Protein AF-A0AAN9A6H9-F1 (afdb_monomer_lite)

Organism: Halocaridina rubra (NCBI:txid373956)

Radius of gyration: 31.5 Å; chains: 1; bounding box: 66×32×105 Å

InterPro domains:
  IPR032393 STIM1/2, Orai1-activating region [PF16533] (31-130)
  IPR037608 STIM1/2 [PTHR15136] (9-146)

Secondary structure (DSSP, 8-state):
-HHHHHHHHHHHHHHHHHHHHHHHHHHT------HHHHHHHHHHHHHHHHHHHHHHHHHHHHHHHHHHHHHHHHHHHHH-SS-----HHHHHHHHHHHHHHHHHHHHHHHHHHHHHHHHHHHHHHHTS--SS-S-HHHHHHHTS--SS-------PPP-

Foldseek 3Di:
DVVVVVVVVVVVVVVVVVVVVVVVVVVVCQAAAPPLVLLVLLLVLQVVVVVLVVLLVVLVVLLVVLVVLVVVLVVVVVPDDPDDDPSPVSVVVSVVSNVVSVVSNVVSVVVVVVSVVVQVVVCSNNVHDRNDDPHNVVSCVVPPPPPDDDPPDDDDDDD

Sequence (159 aa):
QEREKNEQMKEQMNEQRKRDLEEQELDDHHWCAPLELQHWLQLTYERERIAFEKKQKAAREQFAQAREMCEKLNHQRRSLMGVFASVHGKMDTVDQSISRARTILEEVTHELSEKNQRWKNIEILSGCSITVNAGIQTLELMLRPQLNGRPHSTYAPSI

pLDDT: mean 84.92, std 15.99, range [40.84, 98.69]

Structure (mmCIF, N/CA/C/O backbone):
data_AF-A0AAN9A6H9-F1
#
_entry.id   AF-A0AAN9A6H9-F1
#
loop_
_atom_site.group_PDB
_atom_site.id
_atom_site.type_symbol
_atom_site.label_atom_id
_atom_site.label_alt_id
_atom_site.label_comp_id
_atom_site.label_asym_id
_atom_site.label_entity_id
_atom_site.label_seq_id
_atom_site.pdbx_PDB_ins_code
_atom_site.Cartn_x
_atom_site.Cartn_y
_atom_site.Cartn_z
_atom_site.occupancy
_atom_site.B_iso_or_equiv
_atom_site.auth_seq_id
_atom_site.auth_comp_id
_atom_site.auth_asym_id
_atom_site.auth_atom_id
_atom_site.pdbx_PDB_model_num
ATOM 1 N N . GLN A 1 1 ? -18.132 -13.639 68.813 1.00 75.50 1 GLN A N 1
ATOM 2 C CA . GLN A 1 1 ? -16.704 -13.626 68.434 1.00 75.50 1 GLN A CA 1
ATOM 3 C C . GLN A 1 1 ? -16.395 -14.485 67.212 1.00 75.50 1 GLN A C 1
ATOM 5 O O . GLN A 1 1 ? -16.168 -13.911 66.163 1.00 75.50 1 GLN A O 1
ATOM 10 N N . GLU A 1 2 ? -16.393 -15.823 67.273 1.00 82.81 2 GLU A N 1
ATOM 11 C CA . GLU A 1 2 ? -15.991 -16.643 66.105 1.00 82.81 2 GLU A CA 1
ATOM 12 C C . GLU A 1 2 ? -16.994 -16.587 64.936 1.00 82.81 2 GLU A C 1
ATOM 14 O O . GLU A 1 2 ? -16.597 -16.522 63.775 1.00 82.81 2 GLU A O 1
ATOM 19 N N . ARG A 1 3 ? -18.299 -16.516 65.237 1.00 86.12 3 ARG A N 1
ATOM 20 C CA . ARG A 1 3 ? -19.349 -16.305 64.223 1.00 86.12 3 ARG A CA 1
ATOM 21 C C . ARG A 1 3 ? -19.245 -14.941 63.540 1.00 86.12 3 ARG A C 1
ATOM 23 O O . ARG A 1 3 ? -19.221 -14.897 62.320 1.00 86.12 3 ARG A O 1
ATOM 30 N N . GLU A 1 4 ? -19.084 -13.871 64.316 1.00 89.19 4 GLU A N 1
ATOM 31 C CA . GLU A 1 4 ? -18.900 -12.508 63.784 1.00 89.19 4 GLU A CA 1
ATOM 32 C C . GLU A 1 4 ? -17.633 -12.397 62.930 1.00 89.19 4 GLU A C 1
ATOM 34 O O . GLU A 1 4 ? -17.638 -11.761 61.884 1.00 89.19 4 GLU A O 1
ATOM 39 N N . LYS A 1 5 ? -16.547 -13.066 63.336 1.00 89.31 5 LYS A N 1
ATOM 40 C CA . LYS A 1 5 ? -15.296 -13.090 62.570 1.00 89.31 5 LYS A CA 1
ATOM 41 C C . LYS A 1 5 ? -15.457 -13.833 61.237 1.00 89.31 5 LYS A C 1
ATOM 43 O O . LYS A 1 5 ? -14.893 -13.413 60.231 1.00 89.31 5 LYS A O 1
ATOM 48 N N . ASN A 1 6 ? -16.254 -14.904 61.216 1.00 88.94 6 ASN A N 1
ATOM 49 C CA . ASN A 1 6 ? -16.618 -15.618 59.989 1.00 88.94 6 ASN A CA 1
ATOM 50 C C . ASN A 1 6 ? -17.563 -14.810 59.086 1.00 88.94 6 ASN A C 1
ATOM 52 O O . ASN A 1 6 ? -17.454 -14.904 57.865 1.00 88.94 6 ASN A O 1
ATOM 56 N N . GLU A 1 7 ? -18.478 -14.026 59.657 1.00 92.38 7 GLU A N 1
ATOM 57 C CA . GLU A 1 7 ? -19.345 -13.115 58.896 1.00 92.38 7 GLU A CA 1
ATOM 58 C C . GLU A 1 7 ? -18.542 -11.979 58.262 1.00 92.38 7 GLU A C 1
ATOM 60 O O . GLU A 1 7 ? -18.628 -11.796 57.050 1.00 92.38 7 GLU A O 1
ATOM 65 N N . GLN A 1 8 ? -17.658 -11.328 59.022 1.00 90.94 8 GLN A N 1
ATOM 66 C CA . GLN A 1 8 ? -16.753 -10.304 58.486 1.00 90.94 8 GLN A CA 1
ATOM 67 C C . GLN A 1 8 ? -15.852 -10.842 57.371 1.00 90.94 8 GLN A C 1
ATOM 69 O O . GLN A 1 8 ? -15.637 -10.174 56.363 1.00 90.94 8 GLN A O 1
ATOM 74 N N . MET A 1 9 ? -15.338 -12.066 57.514 1.00 89.81 9 MET A N 1
ATOM 75 C CA . MET A 1 9 ? -14.509 -12.687 56.478 1.00 89.81 9 MET A CA 1
ATOM 76 C C . MET A 1 9 ? -15.306 -12.986 55.200 1.00 89.81 9 MET A C 1
ATOM 78 O O . MET A 1 9 ? -14.777 -12.853 54.097 1.00 89.81 9 MET A O 1
ATOM 82 N N . LYS A 1 10 ? -16.583 -13.368 55.326 1.00 92.00 10 LYS A N 1
ATOM 83 C CA . LYS A 1 10 ? -17.474 -13.570 54.175 1.00 92.00 10 LYS A CA 1
ATOM 84 C C . LYS A 1 10 ? -17.813 -12.260 53.471 1.00 92.00 10 LYS A C 1
ATOM 86 O O . LYS A 1 10 ? -17.827 -12.243 52.243 1.00 92.00 10 LYS A O 1
ATOM 91 N N . GLU A 1 11 ? -18.067 -11.190 54.218 1.00 93.94 11 GLU A N 1
ATOM 92 C CA . GLU A 1 11 ? -18.311 -9.863 53.642 1.00 93.94 11 GLU A CA 1
ATOM 93 C C . GLU A 1 11 ? -17.094 -9.366 52.865 1.00 93.94 11 GLU A C 1
ATOM 95 O O . GLU A 1 11 ? -17.228 -9.053 51.685 1.00 93.94 11 GLU A O 1
ATOM 100 N N . GLN A 1 12 ? -15.895 -9.430 53.453 1.00 89.50 12 GLN A N 1
ATOM 101 C CA . GLN A 1 12 ? -14.658 -9.043 52.764 1.00 89.50 12 GLN A CA 1
ATOM 102 C C . GLN A 1 12 ? -14.414 -9.855 51.486 1.00 89.50 12 GLN A C 1
ATOM 104 O O . GLN A 1 12 ? -13.982 -9.314 50.470 1.00 89.50 12 GLN A O 1
ATOM 109 N N . MET A 1 13 ? -14.712 -11.156 51.507 1.00 87.00 13 MET A N 1
ATOM 110 C CA . MET A 1 13 ? -14.566 -12.020 50.333 1.00 87.00 13 MET A CA 1
ATOM 111 C C . MET A 1 13 ? -15.577 -11.678 49.229 1.00 87.00 13 MET A C 1
ATOM 113 O O . MET A 1 13 ? -15.242 -11.739 48.046 1.00 87.00 13 MET A O 1
ATOM 117 N N . ASN A 1 14 ? -16.805 -11.310 49.599 1.00 92.12 14 ASN A N 1
ATOM 118 C CA . ASN A 1 14 ? -17.821 -10.865 48.648 1.00 92.12 14 ASN A CA 1
ATOM 119 C C . ASN A 1 14 ? -17.486 -9.490 48.059 1.00 92.12 14 ASN A C 1
ATOM 121 O O . ASN A 1 14 ? -17.649 -9.301 46.858 1.00 92.12 14 ASN A O 1
ATOM 125 N N . GLU A 1 15 ? -16.987 -8.557 48.869 1.00 93.12 15 GLU A N 1
ATOM 126 C CA . GLU A 1 15 ? -16.516 -7.250 48.398 1.00 93.12 15 GLU A CA 1
ATOM 127 C C . GLU A 1 15 ? -15.319 -7.387 47.458 1.00 93.12 15 GLU A C 1
ATOM 129 O O . GLU A 1 15 ? -15.275 -6.724 46.424 1.00 93.12 15 GLU A O 1
ATOM 134 N N . GLN A 1 16 ? -14.375 -8.283 47.766 1.00 87.12 16 GLN A N 1
ATOM 135 C CA . GLN A 1 16 ? -13.260 -8.578 46.869 1.00 87.12 16 GLN A CA 1
ATOM 136 C C . GLN A 1 16 ? -13.758 -9.135 45.536 1.00 87.12 16 GLN A C 1
ATOM 138 O O . GLN A 1 16 ? -13.421 -8.592 44.495 1.00 87.12 16 GLN A O 1
ATOM 143 N N . ARG A 1 17 ? -14.639 -10.143 45.564 1.00 85.62 17 ARG A N 1
ATOM 144 C CA . ARG A 1 17 ? -15.206 -10.723 44.340 1.00 85.62 17 ARG A CA 1
ATOM 145 C C . ARG A 1 17 ? -15.964 -9.686 43.510 1.00 85.62 17 ARG A C 1
ATOM 147 O O . ARG A 1 17 ? -15.936 -9.748 42.289 1.00 85.62 17 ARG A O 1
ATOM 154 N N . LYS A 1 18 ? -16.652 -8.747 44.163 1.00 90.69 18 LYS A N 1
ATOM 155 C CA . LYS A 1 18 ? -17.353 -7.660 43.479 1.00 90.69 18 LYS A CA 1
ATOM 156 C C . LYS A 1 18 ? -16.373 -6.710 42.786 1.00 90.69 18 LYS A C 1
ATOM 158 O O . LYS A 1 18 ? -16.597 -6.383 41.630 1.00 90.69 18 LYS A O 1
ATOM 163 N N . ARG A 1 19 ? -15.280 -6.334 43.458 1.00 83.75 19 ARG A N 1
ATOM 164 C CA . ARG A 1 19 ? -14.206 -5.528 42.854 1.00 83.75 19 ARG A CA 1
ATOM 165 C C . ARG A 1 19 ? -13.547 -6.238 41.677 1.00 83.75 19 ARG A C 1
ATOM 167 O O . ARG A 1 19 ? -13.370 -5.618 40.642 1.00 83.75 19 ARG A O 1
ATOM 174 N N . ASP A 1 20 ? -13.263 -7.531 41.810 1.00 78.62 20 ASP A N 1
ATOM 175 C CA . ASP A 1 20 ? -12.652 -8.321 40.736 1.00 78.62 20 ASP A CA 1
ATOM 176 C C . ASP A 1 20 ? -13.578 -8.406 39.502 1.00 78.62 20 ASP A C 1
ATOM 178 O O . ASP A 1 20 ? -13.110 -8.346 38.369 1.00 78.62 20 ASP A O 1
ATOM 182 N N . LEU A 1 21 ? -14.901 -8.504 39.707 1.00 80.75 21 LEU A N 1
ATOM 183 C CA . LEU A 1 21 ? -15.895 -8.457 38.626 1.00 80.75 21 LEU A CA 1
ATOM 184 C C . LEU A 1 21 ? -15.978 -7.068 37.978 1.00 80.75 21 LEU A C 1
ATOM 186 O O . LEU A 1 21 ? -16.024 -6.977 36.758 1.00 80.75 21 LEU A O 1
ATOM 190 N N . GLU A 1 22 ? -15.967 -5.998 38.776 1.00 76.75 22 GLU A N 1
ATOM 191 C CA . GLU A 1 22 ? -15.963 -4.613 38.280 1.00 76.75 22 GLU A CA 1
ATOM 192 C C . GLU A 1 22 ? -14.675 -4.307 37.480 1.00 76.75 22 GLU A C 1
ATOM 194 O O . GLU A 1 22 ? -14.738 -3.676 36.427 1.00 76.75 22 GLU A O 1
ATOM 199 N N . GLU A 1 23 ? -13.511 -4.801 37.918 1.00 73.50 23 GLU A N 1
ATOM 200 C CA . GLU A 1 23 ? -12.244 -4.713 37.172 1.00 73.50 23 GLU A CA 1
ATOM 201 C C . GLU A 1 23 ? -12.280 -5.526 35.870 1.00 73.50 23 GLU A C 1
ATOM 203 O O . GLU A 1 23 ? -11.788 -5.065 34.841 1.00 73.50 23 GLU A O 1
ATOM 208 N N . GLN A 1 24 ? -12.902 -6.706 35.888 1.00 62.22 24 GLN A N 1
ATOM 209 C CA . GLN A 1 24 ? -13.063 -7.541 34.700 1.00 62.22 24 GLN A CA 1
ATOM 210 C C . GLN A 1 24 ? -14.015 -6.908 33.668 1.00 62.22 24 GLN A C 1
ATOM 212 O O . GLN A 1 24 ? -13.745 -6.970 32.472 1.00 62.22 24 GLN A O 1
ATOM 217 N N . GLU A 1 25 ? -15.101 -6.264 34.104 1.00 64.12 25 GLU A N 1
ATOM 218 C CA . GLU A 1 25 ? -16.028 -5.541 33.218 1.00 64.12 25 GLU A CA 1
ATOM 219 C C . GLU A 1 25 ? -15.379 -4.304 32.573 1.00 64.12 25 GLU A C 1
ATOM 221 O O . GLU A 1 25 ? -15.693 -3.968 31.427 1.00 64.12 25 GLU A O 1
ATOM 226 N N . LEU A 1 26 ? -14.447 -3.651 33.277 1.00 61.38 26 LEU A N 1
ATOM 227 C CA . LEU A 1 26 ? -13.644 -2.550 32.737 1.00 61.38 26 LEU A CA 1
ATOM 228 C C . LEU A 1 26 ? -12.640 -3.021 31.672 1.00 61.38 26 LEU A C 1
ATOM 230 O O . LEU A 1 26 ? -12.385 -2.279 30.722 1.00 61.38 26 LEU A O 1
ATOM 234 N N . ASP A 1 27 ? -12.103 -4.239 31.797 1.00 59.09 27 ASP A N 1
ATOM 235 C CA . ASP A 1 27 ? -11.201 -4.841 30.800 1.00 59.09 27 ASP A CA 1
ATOM 236 C C . ASP A 1 27 ? -11.959 -5.310 29.538 1.00 59.09 27 ASP A C 1
ATOM 238 O O . ASP A 1 27 ? -11.419 -5.287 28.432 1.00 59.09 27 ASP A O 1
ATOM 242 N N . ASP A 1 28 ? -13.253 -5.632 29.671 1.00 54.62 28 ASP A N 1
ATOM 243 C CA . ASP A 1 28 ? -14.123 -6.093 28.574 1.00 54.62 28 ASP A CA 1
ATOM 244 C C . ASP A 1 28 ? -14.593 -4.954 27.638 1.00 54.62 28 ASP A C 1
ATOM 246 O O . ASP A 1 28 ? -15.202 -5.186 26.590 1.00 54.62 28 ASP A O 1
ATOM 250 N N . HIS A 1 29 ? -14.306 -3.692 27.979 1.00 56.41 29 HIS A N 1
ATOM 251 C CA . HIS A 1 29 ? -14.619 -2.525 27.147 1.00 56.41 29 HIS A CA 1
ATOM 252 C C . HIS A 1 29 ? -13.483 -2.211 26.166 1.00 56.41 29 HIS A C 1
ATOM 254 O O . HIS A 1 29 ? -12.914 -1.116 26.151 1.00 56.41 29 HIS A O 1
ATOM 260 N N . HIS A 1 30 ? -13.163 -3.160 25.286 1.00 70.62 30 HIS A N 1
ATOM 261 C CA . HIS A 1 30 ? -12.335 -2.852 24.126 1.00 70.62 30 HIS A CA 1
ATOM 262 C C . HIS A 1 30 ? -13.070 -1.848 23.232 1.00 70.62 30 HIS A C 1
ATOM 264 O O . HIS A 1 30 ? -14.145 -2.125 22.696 1.00 70.62 30 HIS A O 1
ATOM 270 N N . TRP A 1 31 ? -12.494 -0.652 23.091 1.00 82.50 31 TRP A N 1
ATOM 271 C CA . TRP A 1 31 ? -13.019 0.374 22.197 1.00 82.50 31 TRP A CA 1
ATOM 272 C C . TRP A 1 31 ? -13.196 -0.200 20.786 1.00 82.50 31 TRP A C 1
ATOM 274 O O . TRP A 1 31 ? -12.270 -0.774 20.214 1.00 82.50 31 TRP A O 1
ATOM 284 N N . CYS A 1 32 ? -14.390 -0.022 20.225 1.00 87.75 32 CYS A N 1
ATOM 285 C CA . CYS A 1 32 ? -14.700 -0.369 18.846 1.00 87.75 32 CYS A CA 1
ATOM 286 C C . CYS A 1 32 ? -15.078 0.902 18.088 1.00 87.75 32 CYS A C 1
ATOM 288 O O . CYS A 1 32 ? -15.880 1.715 18.561 1.00 87.75 32 CYS A O 1
ATOM 290 N N . ALA A 1 33 ? -14.482 1.091 16.914 1.00 91.00 33 ALA A N 1
ATOM 291 C CA . ALA A 1 33 ? -14.731 2.253 16.084 1.00 91.00 33 ALA A CA 1
ATOM 292 C C . ALA A 1 33 ? -16.221 2.329 15.689 1.00 91.00 33 ALA A C 1
ATOM 294 O O . ALA A 1 33 ? -16.785 1.335 15.226 1.00 91.00 33 ALA A O 1
ATOM 295 N N . PRO A 1 34 ? -16.862 3.510 15.794 1.00 94.62 34 PRO A N 1
ATOM 296 C CA . PRO A 1 34 ? -18.215 3.709 15.284 1.00 94.62 34 PRO A CA 1
ATOM 297 C C . PRO A 1 34 ? -18.323 3.352 13.797 1.00 94.62 34 PRO A C 1
ATOM 299 O O . PRO A 1 34 ? -17.377 3.553 13.034 1.00 94.62 34 PRO A O 1
ATOM 302 N N . LEU A 1 35 ? -19.501 2.897 13.363 1.00 93.50 35 LEU A N 1
ATOM 303 C CA . LEU A 1 35 ? -19.733 2.414 11.995 1.00 93.50 35 LEU A CA 1
ATOM 304 C C . LEU A 1 35 ? -19.324 3.429 10.911 1.00 93.50 35 LEU A C 1
ATOM 306 O O . LEU A 1 35 ? -18.738 3.063 9.895 1.00 93.50 35 LEU A O 1
ATOM 310 N N . GLU A 1 36 ? -19.599 4.716 11.128 1.00 94.69 36 GLU A N 1
ATOM 311 C CA . GLU A 1 36 ? -19.195 5.771 10.195 1.00 94.69 36 GLU A CA 1
ATOM 312 C C . GLU A 1 36 ? -17.665 5.861 10.063 1.00 94.69 36 GLU A C 1
ATOM 314 O O . GLU A 1 36 ? -17.142 5.925 8.949 1.00 94.69 36 GLU A O 1
ATOM 319 N N . LEU A 1 37 ? -16.937 5.784 11.184 1.00 95.88 37 LEU A N 1
ATOM 320 C CA . LEU A 1 37 ? -15.475 5.757 11.181 1.00 95.88 37 LEU A CA 1
ATOM 321 C C . LEU A 1 37 ? -14.947 4.495 10.488 1.00 95.88 37 LEU A C 1
ATOM 323 O O . LEU A 1 37 ? -14.020 4.594 9.685 1.00 95.88 37 LEU A O 1
ATOM 327 N N . GLN A 1 38 ? -15.554 3.330 10.735 1.00 96.75 38 GLN A N 1
ATOM 328 C CA . GLN A 1 38 ? -15.191 2.087 10.049 1.00 96.75 38 GLN A CA 1
ATOM 329 C C . GLN A 1 38 ? -15.300 2.236 8.524 1.00 96.75 38 GLN A C 1
ATOM 331 O O . GLN A 1 38 ? -14.357 1.889 7.813 1.00 96.75 38 GLN A O 1
ATOM 336 N N . HIS A 1 39 ? -16.397 2.797 8.008 1.00 97.38 39 HIS A N 1
ATOM 337 C CA . HIS A 1 39 ? -16.558 3.015 6.567 1.00 97.38 39 HIS A CA 1
ATOM 338 C C . HIS A 1 39 ? -15.495 3.965 5.995 1.00 97.38 39 HIS A C 1
ATOM 340 O O . HIS A 1 39 ? -14.956 3.712 4.915 1.00 97.38 39 HIS A O 1
ATOM 346 N N . TRP A 1 40 ? -15.146 5.037 6.714 1.00 97.81 40 TRP A N 1
ATOM 347 C CA . TRP A 1 40 ? -14.074 5.948 6.298 1.00 97.81 40 TRP A CA 1
ATOM 348 C C . TRP A 1 40 ? -12.699 5.277 6.282 1.00 97.81 40 TRP A C 1
ATOM 350 O O . TRP A 1 40 ? -11.918 5.496 5.350 1.00 97.81 40 TRP A O 1
ATOM 360 N N . LEU A 1 41 ? -12.404 4.434 7.272 1.00 98.25 41 LEU A N 1
ATOM 361 C CA . LEU A 1 41 ? -11.171 3.649 7.314 1.00 98.25 41 LEU A CA 1
ATOM 362 C C . LEU A 1 41 ? -11.113 2.646 6.156 1.00 98.25 41 LEU A C 1
ATOM 364 O O . LEU A 1 41 ? -10.095 2.576 5.469 1.00 98.25 41 LEU A O 1
ATOM 368 N N . GLN A 1 42 ? -12.214 1.944 5.872 1.00 98.56 42 GLN A N 1
ATOM 369 C CA . GLN A 1 42 ? -12.330 1.032 4.729 1.00 98.56 42 GLN A CA 1
ATOM 370 C C . GLN A 1 42 ? -12.114 1.761 3.396 1.00 98.56 42 GLN A C 1
ATOM 372 O O . GLN A 1 42 ? -11.319 1.315 2.570 1.00 98.56 42 GLN A O 1
ATOM 377 N N . LEU A 1 43 ? -12.748 2.922 3.190 1.00 98.38 43 LEU A N 1
ATOM 378 C CA . LEU A 1 43 ? -12.554 3.719 1.974 1.00 98.38 43 LEU A CA 1
ATOM 379 C C . LEU A 1 43 ? -11.101 4.198 1.839 1.00 98.38 43 LEU A C 1
ATOM 381 O O . LEU A 1 43 ? -10.542 4.221 0.740 1.00 98.38 43 LEU A O 1
ATOM 385 N N . THR A 1 44 ? -10.480 4.574 2.957 1.00 98.44 44 THR A N 1
ATOM 386 C CA . THR A 1 44 ? -9.074 4.987 2.996 1.00 98.44 44 THR A CA 1
ATOM 387 C C . THR A 1 44 ? -8.157 3.834 2.601 1.00 98.44 44 THR A C 1
ATOM 389 O O . THR A 1 44 ? -7.319 4.017 1.718 1.00 98.44 44 THR A O 1
ATOM 392 N N . TYR A 1 45 ? -8.361 2.643 3.171 1.00 98.69 45 TYR A N 1
ATOM 393 C CA . TYR A 1 45 ? -7.642 1.423 2.799 1.00 98.69 45 TYR A CA 1
ATOM 394 C C . TYR A 1 45 ? -7.772 1.120 1.302 1.00 98.69 45 TYR A C 1
ATOM 396 O O . TYR A 1 45 ? -6.767 0.916 0.624 1.00 98.69 45 TYR A O 1
ATOM 404 N N . GLU A 1 46 ? -8.990 1.161 0.759 1.00 98.62 46 GLU A N 1
ATOM 405 C CA . GLU A 1 46 ? -9.253 0.889 -0.656 1.00 98.62 46 GLU A CA 1
ATOM 406 C C . GLU A 1 46 ? -8.515 1.860 -1.588 1.00 98.62 46 GLU A C 1
ATOM 408 O O . GLU A 1 46 ? -7.879 1.447 -2.563 1.00 98.62 46 GLU A O 1
ATOM 413 N N . ARG A 1 47 ? -8.528 3.158 -1.268 1.00 98.38 47 ARG A N 1
ATOM 414 C CA . ARG A 1 47 ? -7.768 4.167 -2.021 1.00 98.38 47 ARG A CA 1
ATOM 415 C C . ARG A 1 47 ? -6.268 3.913 -1.944 1.00 98.38 47 ARG A C 1
ATOM 417 O O . ARG A 1 47 ? -5.579 3.990 -2.963 1.00 98.38 47 ARG A O 1
ATOM 424 N N . GLU A 1 48 ? -5.770 3.584 -0.756 1.00 98.50 48 GLU A N 1
ATOM 425 C CA . GLU A 1 48 ? -4.362 3.265 -0.541 1.00 98.50 48 GLU A CA 1
ATOM 426 C C . GLU A 1 48 ? -3.930 2.001 -1.297 1.00 98.50 48 GLU A C 1
ATOM 428 O O . GLU A 1 48 ? -2.802 1.945 -1.796 1.00 98.50 48 GLU A O 1
ATOM 433 N N . ARG A 1 49 ? -4.810 0.995 -1.381 1.00 98.12 49 ARG A N 1
ATOM 434 C CA . ARG A 1 49 ? -4.596 -0.258 -2.114 1.00 98.12 49 ARG A CA 1
ATOM 435 C C . ARG A 1 49 ? -4.503 0.003 -3.612 1.00 98.12 49 ARG A C 1
ATOM 437 O O . ARG A 1 49 ? -3.511 -0.372 -4.226 1.00 98.12 49 ARG A O 1
ATOM 444 N N . ILE A 1 50 ? -5.465 0.730 -4.181 1.00 98.31 50 ILE A N 1
ATOM 445 C CA . ILE A 1 50 ? -5.482 1.079 -5.612 1.00 98.31 50 ILE A CA 1
ATOM 446 C C . ILE A 1 50 ? -4.256 1.919 -5.996 1.00 98.31 50 ILE A C 1
ATOM 448 O O . ILE A 1 50 ? -3.657 1.714 -7.055 1.00 98.31 50 ILE A O 1
ATOM 452 N N . ALA A 1 51 ? -3.865 2.881 -5.154 1.00 98.25 51 ALA A N 1
ATOM 453 C CA . ALA A 1 51 ? -2.663 3.680 -5.384 1.00 98.25 51 ALA A CA 1
ATOM 454 C C . ALA A 1 51 ? -1.398 2.806 -5.383 1.00 98.25 51 ALA A C 1
ATOM 456 O O . ALA A 1 51 ? -0.559 2.924 -6.281 1.00 98.25 51 ALA A O 1
ATOM 457 N N . PHE A 1 52 ? -1.294 1.887 -4.420 1.00 98.31 52 PHE A N 1
ATOM 458 C CA . PHE A 1 52 ? -0.184 0.947 -4.336 1.00 98.31 52 PHE A CA 1
ATOM 459 C C . PHE A 1 52 ? -0.136 -0.015 -5.529 1.00 98.31 52 PHE A C 1
ATOM 461 O O . PHE A 1 52 ? 0.931 -0.214 -6.101 1.00 98.31 52 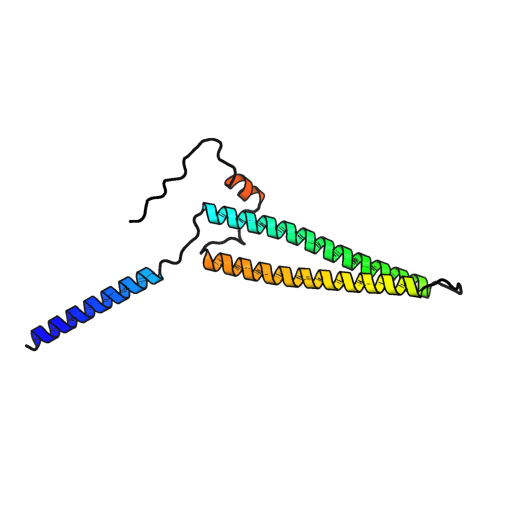PHE A O 1
ATOM 468 N N . GLU A 1 53 ? -1.269 -0.566 -5.967 1.00 97.94 53 GLU A N 1
ATOM 469 C CA . GLU A 1 53 ? -1.341 -1.446 -7.142 1.00 97.94 53 GLU A CA 1
ATOM 470 C C . GLU A 1 53 ? -0.806 -0.757 -8.403 1.00 97.94 53 GLU A C 1
ATOM 472 O O . GLU A 1 53 ? -0.025 -1.346 -9.156 1.00 97.94 53 GLU A O 1
ATOM 477 N N . LYS A 1 54 ? -1.153 0.522 -8.609 1.00 98.38 54 LYS A N 1
ATOM 478 C CA . LYS A 1 54 ? -0.607 1.332 -9.709 1.00 98.38 54 LYS A CA 1
ATOM 479 C C . LYS A 1 54 ? 0.907 1.505 -9.587 1.00 98.38 54 LYS A C 1
ATOM 481 O O . LYS A 1 54 ? 1.618 1.309 -10.573 1.00 98.38 54 LYS A O 1
ATOM 486 N N . LYS A 1 55 ? 1.404 1.831 -8.388 1.00 97.56 55 LYS A N 1
ATOM 487 C CA . LYS A 1 55 ? 2.844 1.981 -8.119 1.00 97.56 55 LYS A CA 1
ATOM 488 C C . LYS A 1 55 ? 3.597 0.668 -8.358 1.00 97.56 55 LYS A C 1
ATOM 490 O O . LYS A 1 55 ? 4.617 0.660 -9.043 1.00 97.56 55 LYS A O 1
ATOM 495 N N . GLN A 1 56 ? 3.065 -0.450 -7.868 1.00 97.81 56 GLN A N 1
ATOM 496 C CA . GLN A 1 56 ? 3.645 -1.775 -8.060 1.00 97.81 56 GLN A CA 1
ATOM 497 C C . GLN A 1 56 ? 3.679 -2.163 -9.542 1.00 97.81 56 GLN A C 1
ATOM 499 O O . GLN A 1 56 ? 4.698 -2.664 -10.019 1.00 97.81 56 GLN A O 1
ATOM 504 N N . LYS A 1 57 ? 2.592 -1.927 -10.286 1.00 98.06 57 LYS A N 1
ATOM 505 C CA . LYS A 1 57 ? 2.552 -2.186 -11.729 1.00 98.06 57 LYS A CA 1
ATOM 506 C C . LYS A 1 57 ? 3.632 -1.387 -12.464 1.00 98.06 57 LYS A C 1
ATOM 508 O O . LYS A 1 57 ? 4.398 -1.979 -13.219 1.00 98.06 57 LYS A O 1
ATOM 513 N N . ALA A 1 58 ? 3.752 -0.090 -12.180 1.00 97.31 58 ALA A N 1
ATOM 514 C CA . ALA A 1 58 ? 4.771 0.766 -12.785 1.00 97.31 58 ALA A CA 1
ATOM 515 C C . ALA A 1 58 ? 6.203 0.288 -12.474 1.00 97.31 58 ALA A C 1
ATOM 517 O O . ALA A 1 58 ? 7.044 0.236 -13.370 1.00 97.31 58 ALA A O 1
ATOM 518 N N . ALA A 1 59 ? 6.475 -0.134 -11.235 1.00 97.00 59 ALA A N 1
ATOM 519 C CA . ALA A 1 59 ? 7.772 -0.693 -10.848 1.00 97.00 59 ALA A CA 1
ATOM 520 C C . ALA A 1 59 ? 8.120 -1.969 -11.639 1.00 97.00 59 ALA A C 1
ATOM 522 O O . ALA A 1 59 ? 9.240 -2.126 -12.129 1.00 97.00 59 ALA A O 1
ATOM 523 N N . ARG A 1 60 ? 7.146 -2.874 -11.815 1.00 95.69 60 ARG A N 1
ATOM 524 C CA . ARG A 1 60 ? 7.323 -4.101 -12.614 1.00 95.69 60 ARG A CA 1
ATOM 525 C C . ARG A 1 60 ? 7.574 -3.790 -14.090 1.00 95.69 60 ARG A C 1
ATOM 527 O O . ARG A 1 60 ? 8.434 -4.421 -14.700 1.00 95.69 60 ARG A O 1
ATOM 534 N N . GLU A 1 61 ? 6.854 -2.822 -14.652 1.00 96.69 61 GLU A N 1
ATOM 535 C CA . GLU A 1 61 ? 7.040 -2.373 -16.037 1.00 96.69 61 GLU A CA 1
ATOM 536 C C . GLU A 1 61 ? 8.428 -1.756 -16.250 1.00 96.69 61 GLU A C 1
ATOM 538 O O . GLU A 1 61 ? 9.112 -2.114 -17.208 1.00 96.69 61 GLU A O 1
ATOM 543 N N . GLN A 1 62 ? 8.895 -0.904 -15.332 1.00 94.12 62 GLN A N 1
ATOM 544 C CA . GLN A 1 62 ? 10.244 -0.332 -15.395 1.00 94.12 62 GLN A CA 1
ATOM 545 C C . GLN A 1 62 ? 11.333 -1.405 -15.336 1.00 94.12 62 GLN A C 1
ATOM 547 O O . GLN A 1 62 ? 12.293 -1.357 -16.106 1.00 94.12 62 GLN A O 1
ATOM 552 N N . PHE A 1 63 ? 11.177 -2.407 -14.469 1.00 94.06 63 PHE A N 1
ATOM 553 C CA . PHE A 1 63 ? 12.115 -3.524 -14.406 1.00 94.06 63 PHE A CA 1
ATOM 554 C C . PHE A 1 63 ? 12.127 -4.352 -15.697 1.00 94.06 63 PHE A C 1
ATOM 556 O O . PHE A 1 63 ? 13.199 -4.702 -16.197 1.00 94.06 63 PHE A O 1
ATOM 563 N N . ALA A 1 64 ? 10.954 -4.628 -16.275 1.00 94.81 64 ALA A N 1
ATOM 564 C CA . ALA A 1 64 ? 10.848 -5.330 -17.550 1.00 94.81 64 ALA A CA 1
ATOM 565 C C . ALA A 1 64 ? 11.546 -4.559 -18.686 1.00 94.81 64 ALA A C 1
ATOM 567 O O . ALA A 1 64 ? 12.329 -5.147 -19.432 1.00 94.81 64 ALA A O 1
ATOM 568 N N . GLN A 1 65 ? 11.344 -3.241 -18.763 1.00 94.31 65 GLN A N 1
ATOM 569 C CA . GLN A 1 65 ? 12.006 -2.379 -19.749 1.00 94.31 65 GLN A CA 1
ATOM 570 C C . GLN A 1 65 ? 13.529 -2.349 -19.562 1.00 94.31 65 GLN A C 1
ATOM 572 O O . GLN A 1 65 ? 14.275 -2.468 -20.535 1.00 94.31 65 GLN A O 1
ATOM 577 N N . ALA A 1 66 ? 14.015 -2.240 -18.320 1.00 93.00 66 ALA A N 1
ATOM 578 C CA . ALA A 1 66 ? 15.448 -2.276 -18.023 1.00 93.00 66 ALA A CA 1
ATOM 579 C C . ALA A 1 66 ? 16.093 -3.597 -18.473 1.00 93.00 66 ALA A C 1
ATOM 581 O O . ALA A 1 66 ? 17.181 -3.603 -19.057 1.00 93.00 66 ALA A O 1
ATOM 582 N N . ARG A 1 67 ? 15.394 -4.717 -18.263 1.00 91.94 67 ARG A N 1
ATOM 583 C CA . ARG A 1 67 ? 15.831 -6.034 -18.727 1.00 91.94 67 ARG A CA 1
ATOM 584 C C . ARG A 1 67 ? 15.853 -6.131 -20.255 1.00 91.94 67 ARG A C 1
ATOM 586 O O . ARG A 1 67 ? 16.840 -6.609 -20.807 1.00 91.94 67 ARG A O 1
ATOM 593 N N . GLU A 1 68 ? 14.821 -5.641 -20.938 1.00 93.44 68 GLU A N 1
ATOM 594 C CA . GLU A 1 68 ? 14.760 -5.640 -22.405 1.00 93.44 68 GLU A CA 1
ATOM 595 C C . GLU A 1 68 ? 15.903 -4.814 -23.024 1.00 93.44 68 GLU A C 1
ATOM 597 O O . GLU A 1 68 ? 16.540 -5.246 -23.987 1.00 93.44 68 GLU A O 1
ATOM 602 N N . MET A 1 69 ? 16.221 -3.646 -22.451 1.00 89.69 69 MET A N 1
ATOM 603 C CA . MET A 1 69 ? 17.366 -2.832 -22.885 1.00 89.69 69 MET A CA 1
ATOM 604 C C . MET A 1 69 ? 18.695 -3.586 -22.742 1.00 89.69 69 MET A C 1
ATOM 606 O O . MET A 1 69 ? 19.540 -3.526 -23.638 1.00 89.69 69 MET A O 1
ATOM 610 N N . CYS A 1 70 ? 18.861 -4.339 -21.653 1.00 88.94 70 CYS A N 1
ATOM 611 C CA . CYS A 1 70 ? 20.035 -5.177 -21.425 1.00 88.94 70 CYS A CA 1
ATOM 612 C C . CYS A 1 70 ? 20.151 -6.314 -22.449 1.00 88.94 70 CYS A C 1
ATOM 614 O O . CYS A 1 70 ? 21.214 -6.518 -23.041 1.00 88.94 70 CYS A O 1
ATOM 616 N N . GLU A 1 71 ? 19.050 -7.014 -22.724 1.00 89.81 71 GLU A N 1
ATOM 617 C CA . GLU A 1 71 ? 19.008 -8.091 -23.718 1.00 89.81 71 GLU A CA 1
ATOM 618 C C . GLU A 1 71 ? 19.328 -7.566 -25.129 1.00 89.81 71 GLU A C 1
ATOM 620 O O . GLU A 1 71 ? 20.143 -8.166 -25.839 1.00 89.81 71 GLU A O 1
ATOM 625 N N . LYS A 1 72 ? 18.791 -6.396 -25.506 1.00 87.38 72 LYS A N 1
ATOM 626 C CA . LYS A 1 72 ? 19.110 -5.717 -26.776 1.00 87.38 72 LYS A CA 1
ATOM 627 C C . LYS A 1 72 ? 20.586 -5.338 -26.875 1.00 87.38 72 LYS A C 1
ATOM 629 O O . LYS A 1 72 ? 21.203 -5.594 -27.909 1.00 87.38 72 LYS A O 1
ATOM 634 N N . LEU A 1 73 ? 21.172 -4.773 -25.817 1.00 84.94 73 LEU A N 1
ATOM 635 C CA . LEU A 1 73 ? 22.593 -4.411 -25.793 1.00 84.94 73 LEU A CA 1
ATOM 636 C C . LEU A 1 73 ? 23.490 -5.653 -25.915 1.00 84.94 73 LEU A C 1
ATOM 638 O O . LEU A 1 73 ? 24.473 -5.641 -26.659 1.00 84.94 73 LEU A O 1
ATOM 642 N N . ASN A 1 74 ? 23.135 -6.749 -25.240 1.00 84.44 74 ASN A N 1
ATOM 643 C CA . ASN A 1 74 ? 23.846 -8.023 -25.347 1.00 84.44 74 ASN A CA 1
ATOM 644 C C . ASN A 1 74 ? 23.735 -8.625 -26.761 1.00 84.44 74 ASN A C 1
ATOM 646 O O . ASN A 1 74 ? 24.729 -9.108 -27.301 1.00 84.44 74 ASN A O 1
ATOM 650 N N . HIS A 1 75 ? 22.562 -8.553 -27.397 1.00 83.94 75 HIS A N 1
ATOM 651 C CA . HIS A 1 75 ? 22.381 -9.014 -28.776 1.00 83.94 75 HIS A CA 1
ATOM 652 C C . HIS A 1 75 ? 23.190 -8.174 -29.778 1.00 83.94 75 HIS A C 1
ATOM 654 O O . HIS A 1 75 ? 23.899 -8.732 -30.612 1.00 83.94 75 HIS A O 1
ATOM 660 N N . GLN A 1 76 ? 23.172 -6.842 -29.645 1.00 81.06 76 GLN A N 1
ATOM 661 C CA . GLN A 1 76 ? 23.987 -5.938 -30.466 1.00 81.06 76 GLN A CA 1
ATOM 662 C C . GLN A 1 76 ? 25.487 -6.233 -30.323 1.00 81.06 76 GLN A C 1
ATOM 664 O O . GLN A 1 76 ? 26.187 -6.319 -31.329 1.00 81.06 76 GLN A O 1
ATOM 669 N N . ARG A 1 77 ? 25.980 -6.469 -29.097 1.00 73.69 77 ARG A N 1
ATOM 670 C CA . ARG A 1 77 ? 27.376 -6.880 -28.855 1.00 73.69 77 ARG A CA 1
ATOM 671 C C . ARG A 1 77 ? 27.745 -8.188 -29.558 1.00 73.69 77 ARG A C 1
ATOM 673 O O . ARG A 1 77 ? 28.859 -8.300 -30.053 1.00 73.69 77 ARG A O 1
ATOM 680 N N . ARG A 1 78 ? 26.835 -9.166 -29.598 1.00 72.12 78 ARG A N 1
ATOM 681 C CA . ARG A 1 78 ? 27.067 -10.476 -30.237 1.00 72.12 78 ARG A CA 1
ATOM 682 C C . ARG A 1 78 ? 26.967 -10.431 -31.765 1.00 72.12 78 ARG A C 1
ATOM 684 O O . ARG A 1 78 ? 27.622 -11.224 -32.426 1.00 72.12 78 ARG A O 1
ATOM 691 N N . SER A 1 79 ? 26.149 -9.531 -32.316 1.00 71.50 79 SER A N 1
ATOM 692 C CA . SER A 1 79 ? 25.884 -9.434 -33.759 1.00 71.50 79 SER A CA 1
ATOM 693 C C . SER A 1 79 ? 26.900 -8.582 -34.531 1.00 71.50 79 SER A C 1
ATOM 695 O O . SER A 1 79 ? 26.944 -8.667 -35.758 1.00 71.50 79 SER A O 1
ATOM 697 N N . LEU A 1 80 ? 27.697 -7.743 -33.862 1.00 61.03 80 LEU A N 1
ATOM 698 C CA . LEU A 1 80 ? 28.660 -6.867 -34.532 1.00 61.03 80 LEU A CA 1
ATOM 699 C C . LEU A 1 80 ? 29.947 -7.617 -34.909 1.00 61.03 80 LEU A C 1
ATOM 701 O O . LEU A 1 80 ? 30.927 -7.631 -34.168 1.00 61.03 80 LEU A O 1
ATOM 705 N N . MET A 1 81 ? 29.969 -8.145 -36.134 1.00 58.62 81 MET A N 1
ATOM 706 C CA . MET A 1 81 ? 31.190 -8.207 -36.942 1.00 58.62 81 MET A CA 1
ATOM 707 C C . MET A 1 81 ? 31.701 -6.765 -37.168 1.00 58.62 81 MET A C 1
ATOM 709 O O . MET A 1 81 ? 31.243 -6.065 -38.064 1.00 58.62 81 MET A O 1
ATOM 713 N N . GLY A 1 82 ? 32.633 -6.304 -36.330 1.00 54.72 82 GLY A N 1
ATOM 714 C CA . GLY A 1 82 ? 33.691 -5.376 -36.755 1.00 54.72 82 GLY A CA 1
ATOM 715 C C . GLY A 1 82 ? 33.441 -3.861 -36.863 1.00 54.72 82 GLY A C 1
ATOM 716 O O . GLY A 1 82 ? 34.182 -3.232 -37.612 1.00 5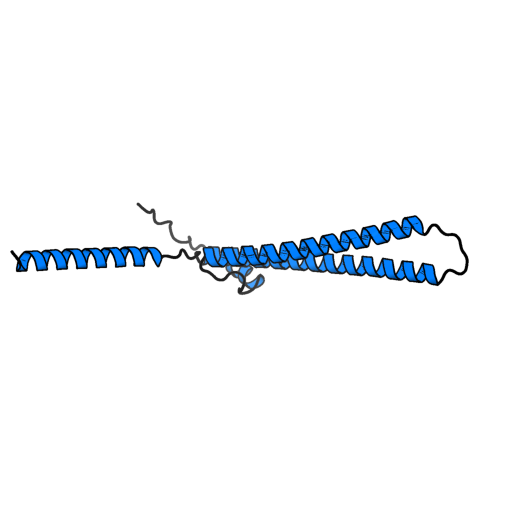4.72 82 GLY A O 1
ATOM 717 N N . VAL A 1 83 ? 32.517 -3.215 -36.134 1.00 53.66 83 VAL A N 1
ATOM 718 C CA . VAL A 1 83 ? 32.443 -1.729 -36.147 1.00 53.66 83 VAL A CA 1
ATOM 719 C C . VAL A 1 83 ? 32.568 -1.113 -34.749 1.00 53.66 83 VAL A C 1
ATOM 721 O O . VAL A 1 83 ? 31.741 -1.329 -33.864 1.00 53.66 83 VAL A O 1
ATOM 724 N N . PHE A 1 84 ? 33.632 -0.322 -34.584 1.00 53.88 84 PHE A N 1
ATOM 725 C CA . PHE A 1 84 ? 34.044 0.448 -33.406 1.00 53.88 84 PHE A CA 1
ATOM 726 C C . PHE A 1 84 ? 33.032 1.545 -33.017 1.00 53.88 84 PHE A C 1
ATOM 728 O O . PHE A 1 84 ? 33.250 2.725 -33.282 1.00 53.88 84 PHE A O 1
ATOM 735 N N . ALA A 1 85 ? 31.924 1.190 -32.366 1.00 56.44 85 ALA A N 1
ATOM 736 C CA . ALA A 1 85 ? 31.004 2.171 -31.786 1.00 56.44 85 ALA A CA 1
ATOM 737 C C . ALA A 1 85 ? 31.099 2.177 -30.254 1.00 56.44 85 ALA A C 1
ATOM 739 O O . ALA A 1 85 ? 31.191 1.129 -29.629 1.00 56.44 85 ALA A O 1
ATOM 740 N N . SER A 1 86 ? 31.065 3.366 -29.650 1.00 60.38 86 SER A N 1
ATOM 741 C CA . SER A 1 86 ? 31.123 3.621 -28.203 1.00 60.38 86 SER A CA 1
ATOM 742 C C . SER A 1 86 ? 30.075 2.812 -27.408 1.00 60.38 86 SER A C 1
ATOM 744 O O . SER A 1 86 ? 28.931 3.236 -27.237 1.00 60.38 86 SER A O 1
ATOM 746 N N . VAL A 1 87 ? 30.449 1.609 -26.951 1.00 60.56 87 VAL A N 1
ATOM 747 C CA . VAL A 1 87 ? 29.590 0.721 -26.140 1.00 60.56 87 VAL A CA 1
ATOM 748 C C . VAL A 1 87 ? 29.622 1.105 -24.657 1.00 60.56 87 VAL A C 1
ATOM 750 O O . VAL A 1 87 ? 28.662 0.827 -23.945 1.00 60.56 87 VAL A O 1
ATOM 753 N N . HIS A 1 88 ? 30.680 1.772 -24.183 1.00 65.56 88 HIS A N 1
ATOM 754 C CA . HIS A 1 88 ? 30.886 1.990 -22.746 1.00 65.56 88 HIS A CA 1
ATOM 755 C C . HIS A 1 88 ? 29.790 2.873 -22.120 1.00 65.56 88 HIS A C 1
ATOM 757 O O . HIS A 1 88 ? 29.105 2.423 -21.210 1.00 65.56 88 HIS A O 1
ATOM 763 N N . GLY A 1 89 ? 29.471 4.033 -22.711 1.00 66.94 89 GLY A N 1
ATOM 764 C CA . GLY A 1 89 ? 28.392 4.896 -22.195 1.00 66.94 89 GLY A CA 1
ATOM 765 C C . GLY A 1 89 ? 26.974 4.306 -22.320 1.00 66.94 89 GLY A C 1
ATOM 766 O O . GLY A 1 89 ? 26.076 4.651 -21.552 1.00 66.94 89 GLY A O 1
ATOM 767 N N . LYS A 1 90 ? 26.747 3.377 -23.261 1.00 70.94 90 LYS A N 1
ATOM 768 C CA . LYS A 1 90 ? 25.471 2.642 -23.375 1.00 70.94 90 LYS A CA 1
ATOM 769 C C . LYS A 1 90 ? 25.350 1.529 -22.331 1.00 70.94 90 LYS A C 1
ATOM 771 O O . LYS A 1 90 ? 24.250 1.213 -21.901 1.00 70.94 90 LYS A O 1
ATOM 776 N N . MET A 1 91 ? 26.472 0.942 -21.927 1.00 73.81 91 MET A N 1
ATOM 777 C CA . MET A 1 91 ? 26.520 -0.058 -20.864 1.00 73.81 91 MET A CA 1
ATOM 778 C C . MET A 1 91 ? 26.202 0.591 -19.513 1.00 73.81 91 MET A C 1
ATOM 780 O O . MET A 1 91 ? 25.264 0.161 -18.848 1.00 73.81 91 MET A O 1
ATOM 784 N N . ASP A 1 92 ? 26.860 1.709 -19.191 1.00 81.50 92 ASP A N 1
ATOM 785 C CA . ASP A 1 92 ? 26.651 2.423 -17.923 1.00 81.50 92 ASP A CA 1
ATOM 786 C C . ASP A 1 92 ? 25.198 2.893 -17.746 1.00 81.50 92 ASP A C 1
ATOM 788 O O . ASP A 1 92 ? 24.646 2.868 -16.647 1.00 81.50 92 ASP A O 1
ATOM 792 N N . THR A 1 93 ? 24.542 3.306 -18.835 1.00 85.06 93 THR A N 1
ATOM 793 C CA . THR A 1 93 ? 23.134 3.737 -18.811 1.00 85.06 93 THR A CA 1
ATOM 794 C C . THR A 1 93 ? 22.158 2.578 -18.606 1.00 85.06 93 THR A C 1
ATOM 796 O O . THR A 1 93 ? 21.160 2.742 -17.896 1.00 85.06 93 THR A O 1
ATOM 799 N N . VAL A 1 94 ? 22.444 1.397 -19.163 1.00 87.38 94 VAL A N 1
ATOM 800 C CA . VAL A 1 94 ? 21.659 0.179 -18.915 1.00 87.38 94 VAL A CA 1
ATOM 801 C C . VAL A 1 94 ? 21.850 -0.298 -17.476 1.00 87.38 94 VAL A C 1
ATOM 803 O O . VAL A 1 94 ? 20.860 -0.553 -16.792 1.00 87.38 94 VAL A O 1
ATOM 806 N N . ASP A 1 95 ? 23.086 -0.336 -16.981 1.00 88.38 95 ASP A N 1
ATOM 807 C CA . ASP A 1 95 ? 23.389 -0.774 -15.615 1.00 88.38 95 ASP A CA 1
ATOM 808 C C . ASP A 1 95 ? 22.752 0.150 -14.568 1.00 88.38 95 ASP A C 1
ATOM 810 O O . ASP A 1 95 ? 22.126 -0.318 -13.612 1.00 88.38 95 ASP A O 1
ATOM 814 N N . GLN A 1 96 ? 22.800 1.469 -14.789 1.00 91.81 96 GLN A N 1
ATOM 815 C CA . GLN A 1 96 ? 22.073 2.435 -13.962 1.00 91.81 96 GLN A CA 1
ATOM 816 C C . GLN A 1 96 ? 20.558 2.199 -13.997 1.00 91.81 96 GLN A C 1
ATOM 818 O O . GLN A 1 96 ? 19.903 2.266 -12.958 1.00 91.81 96 GLN A O 1
ATOM 823 N N . SER A 1 97 ? 19.991 1.920 -15.175 1.00 92.19 97 SER A N 1
ATOM 824 C CA . SER A 1 97 ? 18.556 1.641 -15.333 1.00 92.19 97 SER A CA 1
ATOM 825 C C . SER A 1 97 ? 18.125 0.380 -14.576 1.00 92.19 97 SER A C 1
ATOM 827 O O . SER A 1 97 ? 17.094 0.392 -13.907 1.00 92.19 97 SER A O 1
ATOM 829 N N . ILE A 1 98 ? 18.929 -0.687 -14.625 1.00 91.12 98 ILE A N 1
ATOM 830 C CA . ILE A 1 98 ? 18.677 -1.931 -13.880 1.00 91.12 98 ILE A CA 1
ATOM 831 C C . ILE A 1 98 ? 18.765 -1.687 -12.376 1.00 91.12 98 ILE A C 1
ATOM 833 O O . ILE A 1 98 ? 17.886 -2.129 -11.636 1.00 91.12 98 ILE A O 1
ATOM 837 N N . SER A 1 99 ? 19.813 -0.994 -11.926 1.00 94.88 99 SER A N 1
ATOM 838 C CA . SER A 1 99 ? 20.018 -0.692 -10.508 1.00 94.88 99 SER A CA 1
ATOM 839 C C . SER A 1 99 ? 18.837 0.098 -9.938 1.00 94.88 99 SER A C 1
ATOM 841 O O . SER A 1 99 ? 18.213 -0.337 -8.974 1.00 94.88 99 SER A O 1
ATOM 843 N N . ARG A 1 100 ? 18.427 1.179 -10.619 1.00 94.31 100 ARG A N 1
ATOM 844 C CA . ARG A 1 100 ? 17.248 1.973 -10.235 1.00 94.31 100 ARG A CA 1
ATOM 845 C C . ARG A 1 100 ? 15.975 1.131 -10.186 1.00 94.31 100 ARG A C 1
ATOM 847 O O . ARG A 1 100 ? 15.226 1.223 -9.220 1.00 94.31 100 ARG A O 1
ATOM 854 N N . ALA A 1 101 ? 15.731 0.291 -11.194 1.00 94.12 101 ALA A N 1
ATOM 855 C CA . ALA A 1 101 ? 14.537 -0.550 -11.218 1.00 94.12 101 ALA A CA 1
ATOM 856 C C . ALA A 1 101 ? 14.497 -1.558 -10.054 1.00 94.12 101 ALA A C 1
ATOM 858 O O . ALA A 1 101 ? 13.424 -1.835 -9.523 1.00 94.12 101 ALA A O 1
ATOM 859 N N . ARG A 1 102 ? 15.653 -2.087 -9.627 1.00 93.50 102 ARG A N 1
ATOM 860 C CA . ARG A 1 102 ? 15.750 -2.951 -8.439 1.00 93.50 102 ARG A CA 1
ATOM 861 C C . ARG A 1 102 ? 15.434 -2.190 -7.158 1.00 93.50 102 ARG A C 1
ATOM 863 O O . ARG A 1 102 ? 14.595 -2.657 -6.398 1.00 93.50 102 ARG A O 1
ATOM 870 N N . THR A 1 103 ? 16.017 -1.006 -6.973 1.00 96.50 103 THR A N 1
ATOM 871 C CA . THR A 1 103 ? 15.721 -0.147 -5.816 1.00 96.50 103 THR A CA 1
ATOM 872 C C . THR A 1 103 ? 14.225 0.151 -5.711 1.00 96.50 103 THR A C 1
ATOM 874 O O . THR A 1 103 ? 13.639 -0.014 -4.649 1.00 96.50 103 THR A O 1
ATOM 877 N N . ILE A 1 104 ? 13.563 0.488 -6.821 1.00 95.69 104 ILE A N 1
ATOM 878 C CA . ILE A 1 104 ? 12.116 0.766 -6.824 1.00 95.69 104 ILE A CA 1
ATOM 879 C C . ILE A 1 104 ? 11.298 -0.480 -6.438 1.00 95.69 104 ILE A C 1
ATOM 881 O O . ILE A 1 104 ? 10.288 -0.372 -5.741 1.00 95.69 104 ILE A O 1
ATOM 885 N N . LEU A 1 105 ? 11.712 -1.680 -6.858 1.00 96.06 105 LEU A N 1
ATOM 886 C CA . LEU A 1 105 ? 11.054 -2.925 -6.442 1.00 96.06 105 LEU A CA 1
ATOM 887 C C . LEU A 1 105 ? 11.256 -3.224 -4.949 1.00 96.06 105 LEU A C 1
ATOM 889 O O . LEU A 1 105 ? 10.322 -3.689 -4.291 1.00 96.06 105 LEU A O 1
ATOM 893 N N . GLU A 1 106 ? 12.443 -2.951 -4.411 1.00 96.31 106 GLU A N 1
ATOM 894 C CA . GLU A 1 106 ? 12.732 -3.070 -2.977 1.00 96.31 106 GLU A CA 1
ATOM 895 C C . GLU A 1 106 ? 11.868 -2.098 -2.162 1.00 96.31 106 GLU A C 1
ATOM 897 O O . GLU A 1 106 ? 11.222 -2.514 -1.200 1.00 96.31 106 GLU A O 1
ATOM 902 N N . GLU A 1 107 ? 11.753 -0.842 -2.601 1.00 97.31 107 GLU A N 1
ATOM 903 C CA . GLU A 1 107 ? 10.874 0.160 -1.986 1.00 97.31 107 GLU A CA 1
ATOM 904 C C . GLU A 1 107 ? 9.409 -0.290 -1.977 1.00 97.31 107 GLU A C 1
ATOM 906 O O . GLU A 1 107 ? 8.750 -0.232 -0.941 1.00 97.31 107 GLU A O 1
ATOM 911 N N . VAL A 1 108 ? 8.896 -0.792 -3.106 1.00 97.94 108 VAL A N 1
ATOM 912 C CA . VAL A 1 108 ? 7.520 -1.312 -3.206 1.00 97.94 108 VAL A CA 1
ATOM 913 C C . VAL A 1 108 ? 7.306 -2.525 -2.294 1.00 97.94 108 VAL A C 1
ATOM 915 O O . VAL A 1 108 ? 6.215 -2.706 -1.753 1.00 97.94 108 VAL A O 1
ATOM 918 N N . THR A 1 109 ? 8.333 -3.351 -2.094 1.00 96.19 109 THR A N 1
ATOM 919 C CA . THR A 1 109 ? 8.276 -4.506 -1.186 1.00 96.19 109 THR A CA 1
ATOM 920 C C . THR A 1 109 ? 8.214 -4.058 0.272 1.00 96.19 109 THR A C 1
ATOM 922 O O . THR A 1 109 ? 7.367 -4.534 1.029 1.00 96.19 109 THR A O 1
ATOM 925 N N . HIS A 1 110 ? 9.074 -3.114 0.659 1.00 97.31 110 HIS A N 1
ATOM 926 C CA . HIS A 1 110 ? 9.076 -2.540 2.001 1.00 97.31 110 HIS A CA 1
ATOM 927 C C . HIS A 1 110 ? 7.750 -1.830 2.303 1.00 97.31 110 HIS A C 1
ATOM 929 O O . HIS A 1 110 ? 7.147 -2.059 3.349 1.00 97.31 110 HIS A O 1
ATOM 935 N N . GLU A 1 111 ? 7.254 -1.028 1.360 1.00 97.31 111 GLU A N 1
ATOM 936 C CA . GLU A 1 111 ? 5.969 -0.341 1.475 1.00 97.31 111 GLU A CA 1
ATOM 937 C C . GLU A 1 111 ? 4.804 -1.330 1.643 1.00 97.31 111 GLU A C 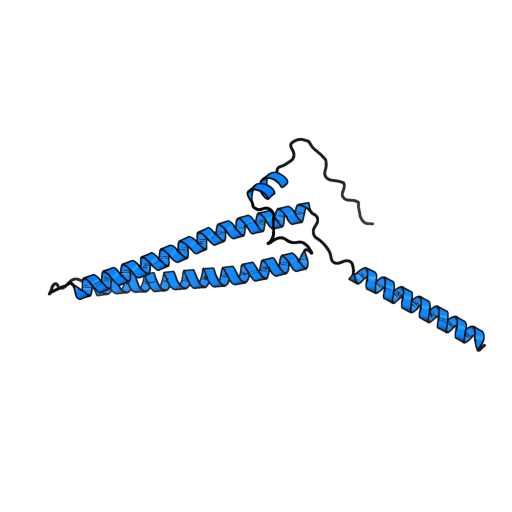1
ATOM 939 O O . GLU A 1 111 ? 3.938 -1.108 2.482 1.00 97.31 111 GLU A O 1
ATOM 944 N N . LEU A 1 112 ? 4.789 -2.462 0.924 1.00 96.81 112 LEU A N 1
ATOM 945 C CA . LEU A 1 112 ? 3.760 -3.492 1.119 1.00 96.81 112 LEU A CA 1
ATOM 946 C C . LEU A 1 112 ? 3.787 -4.083 2.533 1.00 96.81 112 LEU A C 1
ATOM 948 O O . LEU A 1 112 ? 2.737 -4.260 3.152 1.00 96.81 112 LEU A O 1
ATOM 952 N N . SER A 1 113 ? 4.983 -4.404 3.033 1.00 97.31 113 SER A N 1
ATOM 953 C CA . SER A 1 113 ? 5.159 -4.941 4.384 1.00 97.31 113 SER A CA 1
ATOM 954 C C . SER A 1 113 ? 4.678 -3.948 5.441 1.00 97.31 113 SER A C 1
ATOM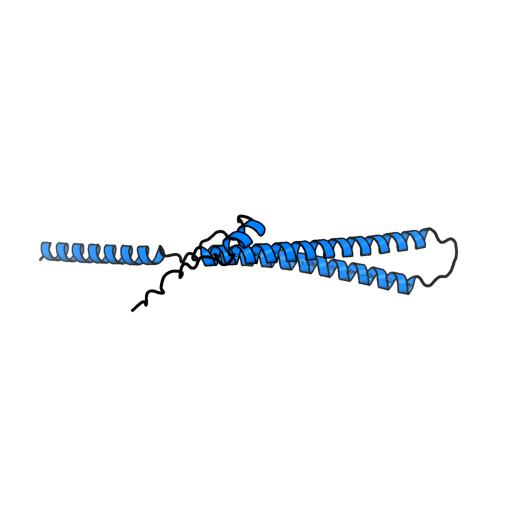 956 O O . SER A 1 113 ? 3.949 -4.328 6.356 1.00 97.31 113 SER A O 1
ATOM 958 N N . GLU A 1 114 ? 5.052 -2.675 5.295 1.00 98.19 114 GLU A N 1
ATOM 959 C CA . GLU A 1 114 ? 4.609 -1.589 6.170 1.00 98.19 114 GLU A CA 1
ATOM 960 C C . GLU A 1 114 ? 3.085 -1.473 6.170 1.00 98.19 114 GLU A C 1
ATOM 962 O O . GLU A 1 114 ? 2.473 -1.559 7.234 1.00 98.19 114 GLU A O 1
ATOM 967 N N . LYS A 1 115 ? 2.462 -1.370 4.990 1.00 97.69 115 LYS A N 1
ATOM 968 C CA . LYS A 1 115 ? 1.008 -1.220 4.852 1.00 97.69 115 LYS A CA 1
ATOM 969 C C . LYS A 1 115 ? 0.261 -2.365 5.518 1.00 97.69 115 LYS A C 1
ATOM 971 O O . LYS A 1 115 ? -0.694 -2.121 6.251 1.00 97.69 115 LYS A O 1
ATOM 976 N N . ASN A 1 116 ? 0.697 -3.603 5.289 1.00 96.31 116 ASN A N 1
ATOM 977 C CA . ASN A 1 116 ? 0.076 -4.778 5.897 1.00 96.31 116 ASN A CA 1
ATOM 978 C C . ASN A 1 116 ? 0.161 -4.727 7.426 1.00 96.31 116 ASN A C 1
ATOM 980 O O . ASN A 1 116 ? -0.838 -4.960 8.105 1.00 96.31 116 ASN A O 1
ATOM 984 N N . GLN A 1 117 ? 1.329 -4.383 7.974 1.00 97.25 117 GLN A N 1
ATOM 985 C CA . GLN A 1 117 ? 1.508 -4.281 9.420 1.00 97.25 117 GLN A CA 1
ATOM 986 C C . GLN A 1 117 ? 0.690 -3.131 10.019 1.00 97.25 117 GLN A C 1
ATOM 988 O O . GLN A 1 117 ? 0.042 -3.307 11.051 1.00 97.25 117 GLN A O 1
ATOM 993 N N . ARG A 1 118 ? 0.694 -1.962 9.373 1.00 98.62 118 ARG A N 1
ATOM 994 C CA . ARG A 1 118 ? -0.068 -0.795 9.814 1.00 98.62 118 ARG A CA 1
ATOM 995 C C . ARG A 1 118 ? -1.561 -1.080 9.808 1.00 98.62 118 ARG A C 1
ATOM 997 O O . ARG A 1 118 ? -2.204 -0.848 10.825 1.00 98.62 118 ARG A O 1
ATOM 1004 N N . TRP A 1 119 ? -2.112 -1.622 8.723 1.00 98.38 119 TRP A N 1
ATOM 1005 C CA . TRP A 1 119 ? -3.543 -1.927 8.663 1.00 98.38 119 TRP A CA 1
ATOM 1006 C C . TRP A 1 119 ? -3.957 -3.009 9.653 1.00 98.38 119 TRP A C 1
ATOM 1008 O O . TRP A 1 119 ? -4.974 -2.835 10.316 1.00 98.38 119 TRP A O 1
ATOM 1018 N N . LYS A 1 120 ? -3.132 -4.043 9.858 1.00 96.12 120 LYS A N 1
ATOM 1019 C CA . LYS A 1 120 ? -3.356 -5.030 10.921 1.00 96.12 120 LYS A CA 1
ATOM 1020 C C . LYS A 1 1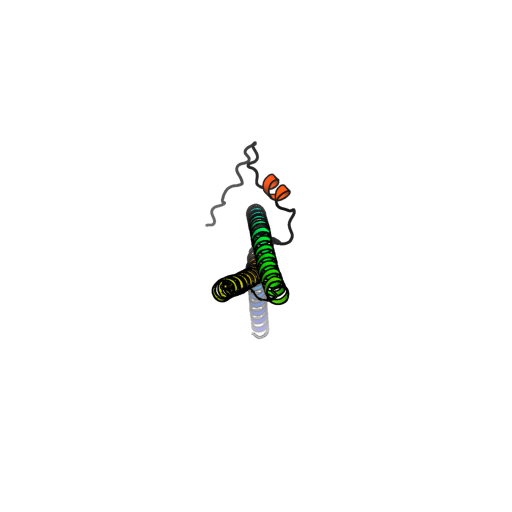20 ? -3.423 -4.372 12.304 1.00 96.12 120 LYS A C 1
ATOM 1022 O O . LYS A 1 120 ? -4.315 -4.677 13.087 1.00 96.12 120 LYS A O 1
ATOM 1027 N N . ASN A 1 121 ? -2.498 -3.461 12.607 1.00 94.88 121 ASN A N 1
ATOM 1028 C CA . ASN A 1 121 ? -2.502 -2.737 13.879 1.00 94.88 121 ASN A CA 1
ATOM 1029 C C . ASN A 1 121 ? -3.726 -1.821 14.011 1.00 94.88 121 ASN A C 1
ATOM 1031 O O . ASN A 1 121 ? -4.308 -1.750 15.087 1.00 94.88 121 ASN A O 1
ATOM 1035 N N . ILE A 1 122 ? -4.135 -1.146 12.934 1.00 97.12 122 ILE A N 1
ATOM 1036 C CA . ILE A 1 122 ? -5.337 -0.305 12.940 1.00 97.12 122 ILE A CA 1
ATOM 1037 C C . ILE A 1 122 ? -6.585 -1.160 13.194 1.00 97.12 122 ILE A C 1
ATOM 1039 O O . ILE A 1 122 ? -7.400 -0.763 14.014 1.00 97.12 122 ILE A O 1
ATOM 1043 N N . GLU A 1 123 ? -6.737 -2.330 12.566 1.00 95.19 123 GLU A N 1
ATOM 1044 C CA . GLU A 1 123 ? -7.872 -3.239 12.822 1.00 95.19 123 GLU A CA 1
ATOM 1045 C C . GLU A 1 123 ? -7.913 -3.715 14.281 1.00 95.19 123 GLU A C 1
ATOM 1047 O O . GLU A 1 123 ? -8.973 -3.685 14.900 1.00 95.19 123 GLU A O 1
ATOM 1052 N N . ILE A 1 124 ? -6.761 -4.079 14.861 1.00 91.94 124 ILE A N 1
ATOM 1053 C CA . ILE A 1 124 ? -6.664 -4.461 16.281 1.00 91.94 124 ILE A CA 1
ATOM 1054 C C . ILE A 1 124 ? -7.088 -3.298 17.181 1.00 91.94 124 ILE A C 1
ATOM 1056 O O . ILE A 1 124 ? -7.910 -3.480 18.073 1.00 91.94 124 ILE A O 1
ATOM 1060 N N . LEU A 1 125 ? -6.543 -2.103 16.940 1.00 93.50 125 LEU A N 1
ATOM 1061 C CA . LEU A 1 125 ? -6.821 -0.927 17.762 1.00 93.50 125 LEU A CA 1
ATOM 1062 C C . LEU A 1 125 ? -8.246 -0.407 17.590 1.00 93.50 125 LEU A C 1
ATOM 1064 O O . LEU A 1 125 ? -8.750 0.217 18.508 1.00 93.50 125 LEU A O 1
ATOM 1068 N N . SER A 1 126 ? -8.871 -0.622 16.431 1.00 92.81 126 SER A N 1
ATOM 1069 C CA . SER A 1 126 ? -10.230 -0.158 16.126 1.00 92.81 126 SER A CA 1
ATOM 1070 C C . SER A 1 126 ? -11.323 -1.177 16.396 1.00 92.81 126 SER A C 1
ATOM 1072 O O . SER A 1 126 ? -12.497 -0.821 16.308 1.00 92.81 126 SER A O 1
ATOM 1074 N N . GLY A 1 127 ? -10.972 -2.426 16.705 1.00 94.25 127 GLY A N 1
ATOM 1075 C CA . GLY A 1 127 ? -11.940 -3.482 16.990 1.00 94.25 127 GLY A CA 1
ATOM 1076 C C . GLY A 1 127 ? -12.874 -3.809 15.818 1.00 94.25 127 GLY A C 1
ATOM 1077 O O . GLY A 1 127 ? -13.919 -4.422 16.028 1.00 94.25 127 GLY A O 1
ATOM 1078 N N . CYS A 1 128 ? -12.542 -3.401 14.587 1.00 93.56 128 CYS A N 1
ATOM 1079 C CA . CYS A 1 128 ? -13.394 -3.580 13.414 1.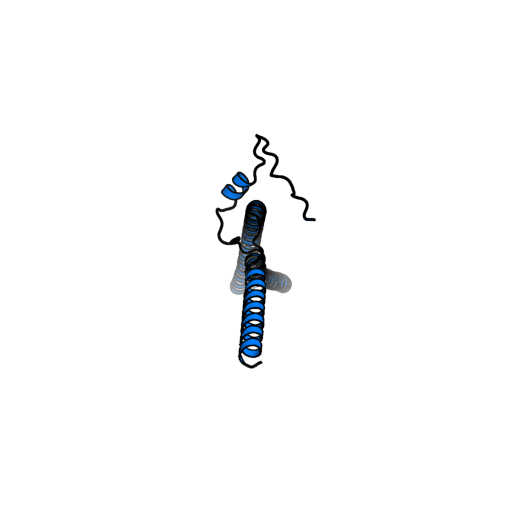00 93.56 128 CYS A CA 1
ATOM 1080 C C . CYS A 1 128 ? -12.596 -4.044 12.185 1.00 93.56 128 CYS A C 1
ATOM 1082 O O . CYS A 1 128 ? -11.388 -3.834 12.077 1.00 93.56 128 CYS A O 1
ATOM 1084 N N . SER A 1 129 ? -13.276 -4.705 11.241 1.00 95.81 129 SER A N 1
ATOM 1085 C CA . SER A 1 129 ? -12.641 -5.161 10.000 1.00 95.81 129 SER A CA 1
ATOM 1086 C C . SER A 1 129 ? -12.585 -4.035 8.969 1.00 95.81 129 SER A C 1
ATOM 1088 O O . SER A 1 129 ? -13.602 -3.396 8.672 1.00 95.81 129 SER A O 1
ATOM 1090 N N . ILE A 1 130 ? -11.397 -3.809 8.412 1.00 97.94 130 ILE A N 1
ATOM 1091 C CA . ILE A 1 130 ? -11.097 -2.728 7.470 1.00 97.94 130 ILE A CA 1
ATOM 1092 C C . ILE A 1 130 ? -10.609 -3.292 6.132 1.00 97.94 130 ILE A C 1
ATOM 1094 O O . ILE A 1 130 ? -11.041 -2.851 5.065 1.00 97.94 130 ILE A O 1
ATOM 1098 N N . THR A 1 131 ? -9.716 -4.278 6.177 1.00 97.19 131 THR A N 1
ATOM 1099 C CA . THR A 1 131 ? -9.086 -4.879 4.995 1.00 97.19 131 THR A CA 1
ATOM 1100 C C . THR A 1 131 ? -10.036 -5.804 4.233 1.00 97.19 131 THR A C 1
ATOM 1102 O O . THR A 1 131 ? -9.938 -5.923 3.012 1.00 97.19 131 THR A O 1
ATOM 1105 N N . VAL A 1 132 ? -10.999 -6.407 4.937 1.00 95.50 132 VAL A N 1
ATOM 1106 C CA . VAL A 1 132 ? -12.100 -7.182 4.360 1.00 95.50 132 VAL A CA 1
ATOM 1107 C C . VAL A 1 132 ? -13.345 -6.301 4.352 1.00 95.50 132 VAL A C 1
ATOM 1109 O O . VAL A 1 132 ? -13.989 -6.094 5.377 1.00 95.50 132 VAL A O 1
ATOM 1112 N N . ASN A 1 133 ? -13.668 -5.735 3.191 1.00 96.56 133 ASN A N 1
ATOM 1113 C CA . ASN A 1 133 ? -14.720 -4.729 3.057 1.00 96.56 133 ASN A CA 1
ATOM 1114 C C . ASN A 1 133 ? -15.523 -4.895 1.752 1.00 96.56 133 ASN A C 1
ATOM 1116 O O . ASN A 1 133 ? -15.224 -5.748 0.917 1.00 96.56 133 ASN A O 1
ATOM 1120 N N . ALA A 1 134 ? -16.560 -4.069 1.580 1.00 95.00 134 ALA A N 1
ATOM 1121 C CA . ALA A 1 134 ? -17.505 -4.140 0.460 1.00 95.00 134 ALA A CA 1
ATOM 1122 C C . ALA A 1 134 ? -16.984 -3.561 -0.878 1.00 95.00 134 ALA A C 1
ATOM 1124 O O . ALA A 1 134 ? -17.732 -3.513 -1.860 1.00 95.00 134 ALA A O 1
ATOM 1125 N N . GLY A 1 135 ? -15.729 -3.107 -0.922 1.00 96.75 135 GLY A N 1
ATOM 1126 C CA . GLY A 1 135 ? -15.087 -2.495 -2.082 1.00 96.75 135 GLY A CA 1
ATOM 1127 C C . GLY A 1 135 ? -15.374 -0.999 -2.242 1.00 96.75 135 GLY A C 1
ATOM 1128 O O . GLY A 1 135 ? -16.376 -0.468 -1.753 1.00 96.75 135 GLY A O 1
ATOM 1129 N N . ILE A 1 136 ? -14.482 -0.312 -2.966 1.00 97.31 136 ILE A N 1
ATOM 1130 C CA . ILE A 1 136 ? -14.480 1.154 -3.082 1.00 97.31 136 ILE A CA 1
ATOM 1131 C C . ILE A 1 136 ? -15.808 1.744 -3.578 1.00 97.31 136 ILE A C 1
ATOM 1133 O O . ILE A 1 136 ? -16.279 2.716 -2.997 1.00 97.31 136 ILE A O 1
ATOM 1137 N N . GLN A 1 137 ? -16.451 1.157 -4.597 1.00 96.75 137 GLN A N 1
ATOM 1138 C CA . GLN A 1 137 ? -17.686 1.718 -5.162 1.00 96.75 137 GLN A CA 1
ATOM 1139 C C . GLN A 1 137 ? -18.831 1.704 -4.144 1.00 96.75 137 GLN A C 1
ATOM 1141 O O . GLN A 1 137 ? -19.571 2.679 -4.023 1.00 96.75 137 GLN A O 1
ATOM 1146 N N . THR A 1 138 ? -18.963 0.611 -3.394 1.00 96.50 138 THR A N 1
ATOM 1147 C CA . THR A 1 138 ? -19.989 0.469 -2.357 1.00 96.50 138 THR A CA 1
ATOM 1148 C C . THR A 1 138 ? -19.752 1.462 -1.223 1.00 96.50 138 THR A C 1
ATOM 1150 O O . THR A 1 138 ? -20.680 2.141 -0.793 1.00 96.50 138 THR A O 1
ATOM 1153 N N . LEU A 1 139 ? -18.500 1.596 -0.781 1.00 96.44 139 LEU A N 1
ATOM 1154 C CA . LEU A 1 139 ? -18.116 2.512 0.294 1.00 96.44 139 LEU A CA 1
ATOM 1155 C C . LEU A 1 139 ? -18.341 3.977 -0.091 1.00 96.44 139 LEU A C 1
ATOM 1157 O O . LEU A 1 139 ? -18.863 4.753 0.706 1.00 96.44 139 LEU A O 1
ATOM 1161 N N . GLU A 1 140 ? -18.019 4.354 -1.329 1.00 95.56 140 GLU A N 1
ATOM 1162 C CA . GLU A 1 140 ? -18.310 5.692 -1.846 1.00 95.56 140 GLU A CA 1
ATOM 1163 C C . GLU A 1 140 ? -19.811 5.984 -1.881 1.00 95.56 140 GLU A C 1
ATOM 1165 O O . GLU A 1 140 ? -20.207 7.115 -1.617 1.00 95.56 140 GLU A O 1
ATOM 1170 N N . LEU A 1 141 ? -20.657 4.993 -2.182 1.00 94.50 141 LEU A N 1
ATOM 1171 C CA . LEU A 1 141 ? -22.112 5.155 -2.124 1.00 94.50 141 LEU A CA 1
ATOM 1172 C C . LEU A 1 141 ? -22.620 5.299 -0.685 1.00 94.50 141 LEU A C 1
ATOM 1174 O O . LEU A 1 141 ? -23.475 6.145 -0.442 1.00 94.50 141 LEU A O 1
ATOM 1178 N N . MET A 1 142 ? -22.088 4.515 0.256 1.00 92.19 142 MET A N 1
ATOM 1179 C CA . MET A 1 142 ? -22.468 4.572 1.675 1.00 92.19 142 MET A CA 1
ATOM 1180 C C . MET A 1 142 ? -22.098 5.904 2.336 1.00 92.19 142 MET A C 1
ATOM 1182 O O . MET A 1 142 ? -22.841 6.392 3.182 1.00 92.19 142 MET A O 1
ATOM 1186 N N . LEU A 1 143 ? -20.964 6.490 1.945 1.00 92.19 143 LEU A N 1
ATOM 1187 C CA . LEU A 1 143 ? -20.440 7.741 2.502 1.00 92.19 143 LEU A CA 1
ATOM 1188 C C . LEU A 1 143 ? -20.904 8.995 1.748 1.00 92.19 143 LEU A C 1
ATOM 1190 O O . LEU A 1 143 ? -20.515 10.109 2.107 1.00 92.19 143 LEU A O 1
ATOM 1194 N N . ARG A 1 144 ? -21.724 8.856 0.698 1.00 87.00 144 ARG A N 1
ATOM 1195 C CA . ARG A 1 144 ? -22.332 10.023 0.050 1.00 87.00 144 ARG A CA 1
ATOM 1196 C C . ARG A 1 144 ? -23.202 10.762 1.067 1.00 87.00 144 ARG A C 1
ATOM 1198 O O . ARG A 1 144 ? -23.993 10.118 1.756 1.00 87.00 144 ARG A O 1
ATOM 1205 N N . PRO A 1 145 ? -23.126 12.104 1.126 1.00 72.50 145 PRO A N 1
ATOM 1206 C CA . PRO A 1 145 ? -24.073 12.882 1.904 1.00 72.50 145 PRO A CA 1
ATOM 1207 C C . PRO A 1 145 ? -25.484 12.518 1.448 1.00 72.50 145 PRO A C 1
ATOM 1209 O O . PRO A 1 145 ? -25.856 12.759 0.296 1.00 72.50 145 PRO A O 1
ATOM 1212 N N . GLN A 1 146 ? -26.257 11.897 2.336 1.00 62.28 146 GLN A N 1
ATOM 1213 C CA . GLN A 1 146 ? -27.659 11.625 2.069 1.00 62.28 146 GLN A CA 1
ATOM 1214 C C . GLN A 1 146 ? -28.334 12.985 1.890 1.00 62.28 146 GLN A C 1
ATOM 1216 O O . GLN A 1 146 ? -28.399 13.777 2.827 1.00 62.28 146 GLN A O 1
ATOM 1221 N N . LEU A 1 147 ? -28.828 13.264 0.681 1.00 52.62 147 LEU A N 1
ATOM 1222 C CA . LEU A 1 147 ? -29.470 14.537 0.325 1.00 52.62 147 LEU A CA 1
ATOM 1223 C C . LEU A 1 147 ? -30.719 14.855 1.173 1.00 52.62 147 LEU A C 1
ATOM 1225 O O . LEU A 1 147 ? -31.244 15.960 1.094 1.00 52.62 147 LEU A O 1
ATOM 1229 N N . ASN A 1 148 ? -31.153 13.930 2.034 1.00 48.84 148 ASN A N 1
ATOM 1230 C CA . ASN A 1 148 ? -32.221 14.138 2.999 1.00 48.84 148 ASN A CA 1
ATOM 1231 C C . ASN A 1 148 ? -31.659 14.111 4.424 1.00 48.84 148 ASN A C 1
ATOM 1233 O O . ASN A 1 148 ? -31.432 13.049 5.007 1.00 48.84 148 ASN A O 1
ATOM 1237 N N . GLY A 1 149 ? -31.455 15.315 4.963 1.00 52.75 149 GLY A N 1
ATOM 1238 C CA . GLY A 1 149 ? -30.903 15.595 6.282 1.00 52.75 149 GLY A CA 1
ATOM 1239 C C . GLY A 1 149 ? -31.519 14.787 7.422 1.00 52.75 149 GLY A C 1
ATOM 1240 O O . GLY A 1 149 ? -32.599 15.097 7.922 1.00 52.75 149 GLY A O 1
ATOM 1241 N N . ARG A 1 150 ? -30.755 13.817 7.922 1.00 48.47 150 ARG A N 1
ATOM 1242 C CA . ARG A 1 150 ? -30.830 13.434 9.329 1.00 48.47 150 ARG A CA 1
ATOM 1243 C C . ARG A 1 150 ? -29.666 14.107 10.050 1.00 48.47 150 ARG A C 1
ATOM 1245 O O . ARG A 1 150 ? -28.526 13.824 9.687 1.00 48.47 150 ARG A O 1
ATOM 1252 N N . PRO A 1 151 ? -29.907 14.975 11.048 1.00 45.28 151 PRO A N 1
ATOM 1253 C CA . PRO A 1 151 ? -28.842 15.361 11.957 1.00 45.28 151 PRO A CA 1
ATOM 1254 C C . PRO A 1 151 ? -28.373 14.081 12.648 1.00 45.28 151 PRO A C 1
ATOM 1256 O O . PRO A 1 151 ? -29.164 13.399 13.307 1.00 45.28 151 PRO A O 1
ATOM 1259 N N . HIS A 1 152 ? -27.117 13.695 12.422 1.00 53.94 152 HIS A N 1
ATOM 1260 C CA . HIS A 1 152 ? -26.550 12.556 13.120 1.00 53.94 152 HIS A CA 1
ATOM 1261 C C . HIS A 1 152 ? -26.491 12.933 14.602 1.00 53.94 152 HIS A C 1
ATOM 1263 O O . HIS A 1 152 ? -25.820 13.885 14.989 1.00 53.94 152 HIS A O 1
ATOM 1269 N N . SER A 1 153 ? -27.343 12.248 15.364 1.00 51.88 153 SER A N 1
ATOM 1270 C CA . SER A 1 153 ? -27.449 12.189 16.818 1.00 51.88 153 SER A CA 1
ATOM 1271 C C . SER A 1 153 ? -26.322 12.890 17.582 1.00 51.88 153 SER A C 1
ATOM 1273 O O . SER A 1 153 ? -25.216 12.373 17.691 1.00 51.88 153 SER A O 1
ATOM 1275 N N . THR A 1 154 ? -26.678 14.052 18.134 1.00 44.47 154 THR A N 1
ATOM 1276 C CA . THR A 1 154 ? -26.297 14.566 19.458 1.00 44.47 154 THR A CA 1
ATOM 1277 C C . THR A 1 154 ? -25.123 13.865 20.140 1.00 44.47 154 THR A C 1
ATOM 1279 O O . THR A 1 154 ? -25.276 12.782 20.703 1.00 44.47 154 THR A O 1
ATOM 1282 N N . TYR A 1 155 ? -23.995 14.574 20.199 1.00 43.00 155 TYR A N 1
ATOM 1283 C CA . TYR A 1 155 ? -23.057 14.471 21.311 1.00 43.00 155 TYR A CA 1
ATOM 1284 C C . TYR A 1 155 ? -23.851 14.576 22.621 1.00 43.00 155 TYR A C 1
ATOM 1286 O O . TYR A 1 155 ? -24.378 15.640 22.951 1.00 43.00 155 TYR A O 1
ATOM 1294 N N . ALA A 1 156 ? -23.979 13.467 23.345 1.00 40.84 156 ALA A N 1
ATOM 1295 C CA . ALA A 1 156 ? -24.315 13.519 24.758 1.00 40.84 156 ALA A CA 1
ATOM 1296 C C . ALA A 1 156 ? -23.088 14.091 25.492 1.00 40.84 156 ALA A C 1
ATOM 1298 O O . ALA A 1 156 ? -21.980 13.599 25.262 1.00 40.84 156 ALA A O 1
ATOM 1299 N N . PRO A 1 157 ? -23.232 15.131 26.328 1.00 53.50 157 PRO A N 1
ATOM 1300 C CA . PRO A 1 157 ? -22.128 15.595 27.148 1.00 53.50 157 PRO A CA 1
ATOM 1301 C C . PRO A 1 157 ? -21.911 14.579 28.273 1.00 53.50 157 PRO A C 1
ATOM 1303 O O . PRO A 1 157 ? -22.812 14.338 29.077 1.00 53.50 157 PRO A O 1
ATOM 1306 N N . SER A 1 158 ? -20.730 13.966 28.319 1.00 56.69 158 SER A N 1
ATOM 1307 C CA . SER A 1 158 ? -20.273 13.272 29.522 1.00 56.69 158 SER A CA 1
ATOM 1308 C C . SER A 1 158 ? -19.947 14.316 30.593 1.00 56.69 158 SER A C 1
ATOM 1310 O O . SER A 1 158 ? -19.277 15.308 30.301 1.00 56.69 158 SER A O 1
ATOM 1312 N N . ILE A 1 159 ? -20.507 14.088 31.784 1.00 50.03 159 ILE A N 1
ATOM 1313 C CA . ILE A 1 159 ? -20.315 14.837 33.038 1.00 50.03 159 ILE A CA 1
ATOM 1314 C C . ILE A 1 159 ? -18.840 14.841 33.441 1.00 50.03 159 ILE A C 1
ATOM 1316 O O . ILE A 1 159 ? -18.205 13.771 33.297 1.00 50.03 159 ILE A O 1
#